Protein AF-A0A7S9S9D6-F1 (afdb_monomer_lite)

Radius of gyration: 20.84 Å; chains: 1; bounding box: 47×50×46 Å

Sequence (109 aa):
MKFRNFILFIITLVGYSGCYFKTATYEIFKYKRDGELYEWNNQNIPKYHSERREIYDDNRYIYKFNGEDPRCVYGYLTNRNDKIEKVVGWVILSGKEYCKETPGVGMWM

pLDDT: mean 84.83, std 17.11, range [36.22, 98.44]

Organism: NCBI:txid199

Foldseek 3Di:
DPVVVVVVVVVVVVQPPDQDWDDWDLVVLVVVQVVCQDPVNFQVCCVPQVVQWDDPDPFWIWRWDAAVDNQWIKTFIWGPPDPGTTGNHMGTPGDSVPSTDIDPGDRDD

Structure (mmCIF, N/CA/C/O backbone):
data_AF-A0A7S9S9D6-F1
#
_entry.id   AF-A0A7S9S9D6-F1
#
loop_
_atom_site.group_PDB
_atom_site.id
_atom_site.type_symbol
_atom_site.label_atom_id
_atom_site.label_alt_id
_atom_site.label_comp_id
_atom_site.label_asym_id
_atom_site.label_entity_id
_atom_site.label_seq_id
_atom_site.pdbx_PDB_ins_code
_atom_site.Cartn_x
_atom_site.Cartn_y
_atom_site.Cartn_z
_atom_site.occupancy
_atom_site.B_iso_or_equiv
_atom_site.auth_seq_id
_atom_site.auth_comp_id
_atom_site.auth_asym_id
_atom_site.auth_atom_id
_atom_site.pdbx_PDB_model_num
ATOM 1 N N . MET A 1 1 ? 31.425 41.198 -28.474 1.00 51.75 1 MET A N 1
ATOM 2 C CA . MET A 1 1 ? 30.012 40.743 -28.422 1.00 51.75 1 MET A CA 1
ATOM 3 C C . MET A 1 1 ? 29.770 39.306 -28.907 1.00 51.75 1 MET A C 1
ATOM 5 O O . MET A 1 1 ? 28.724 38.770 -28.582 1.00 51.75 1 MET A O 1
ATOM 9 N N . LYS A 1 2 ? 30.698 38.644 -29.623 1.00 56.53 2 LYS A N 1
ATOM 10 C CA . LYS A 1 2 ? 30.456 37.300 -30.193 1.00 56.53 2 LYS A CA 1
ATOM 11 C C . LYS A 1 2 ? 30.688 36.129 -29.216 1.00 56.53 2 LYS A C 1
ATOM 13 O O . LYS A 1 2 ? 29.925 35.176 -29.231 1.00 56.53 2 LYS A O 1
ATOM 18 N N . PHE A 1 3 ? 31.672 36.230 -28.317 1.00 60.31 3 PHE A N 1
ATOM 19 C CA . PHE A 1 3 ? 32.032 35.137 -27.394 1.00 60.31 3 PHE A CA 1
ATOM 20 C C . PHE A 1 3 ? 31.092 35.024 -26.178 1.00 60.31 3 PHE A C 1
ATOM 22 O O . PHE A 1 3 ? 30.696 33.932 -25.793 1.00 60.31 3 PHE A O 1
ATOM 29 N N . ARG A 1 4 ? 30.655 36.165 -25.617 1.00 63.53 4 ARG A N 1
ATOM 30 C CA . ARG A 1 4 ? 29.727 36.212 -24.469 1.00 63.53 4 ARG A CA 1
ATOM 31 C C . ARG A 1 4 ? 28.359 35.599 -24.795 1.00 63.53 4 ARG A C 1
ATOM 33 O O . ARG A 1 4 ? 27.800 34.895 -23.965 1.00 63.53 4 ARG A O 1
ATOM 40 N N . ASN A 1 5 ? 27.854 35.825 -26.010 1.00 61.59 5 ASN A N 1
ATOM 41 C CA . ASN A 1 5 ? 26.594 35.232 -26.465 1.00 61.59 5 ASN A CA 1
ATOM 42 C C . ASN A 1 5 ? 26.730 33.723 -26.714 1.00 61.59 5 ASN A C 1
ATOM 44 O O . ASN A 1 5 ? 25.795 32.985 -26.436 1.00 61.59 5 ASN A O 1
ATOM 48 N N . PHE A 1 6 ? 27.898 33.257 -27.171 1.00 70.06 6 PHE A N 1
ATOM 49 C CA . PHE A 1 6 ? 28.174 31.831 -27.360 1.00 70.06 6 PHE A CA 1
ATOM 50 C C . PHE A 1 6 ? 28.240 31.076 -26.023 1.00 70.06 6 PHE A C 1
ATOM 52 O O . PHE A 1 6 ? 27.631 30.021 -25.884 1.00 70.06 6 PHE A O 1
ATOM 59 N N . ILE A 1 7 ? 28.891 31.659 -25.007 1.00 73.38 7 ILE A N 1
ATOM 60 C CA . ILE A 1 7 ? 28.926 31.102 -23.643 1.00 73.38 7 ILE A CA 1
ATOM 61 C C . ILE A 1 7 ? 27.512 31.016 -23.052 1.00 73.38 7 ILE A C 1
ATOM 63 O O . ILE A 1 7 ? 27.143 29.982 -22.505 1.00 73.38 7 ILE A O 1
ATOM 67 N N . LEU A 1 8 ? 26.695 32.064 -23.207 1.00 67.56 8 LEU A N 1
ATOM 68 C CA . LEU A 1 8 ? 25.299 32.049 -22.751 1.00 67.56 8 LEU A CA 1
ATOM 69 C C . LEU A 1 8 ? 24.470 30.956 -23.440 1.00 67.56 8 LEU A C 1
ATOM 71 O O . LEU A 1 8 ? 23.642 30.328 -22.783 1.00 67.56 8 LEU A O 1
ATOM 75 N N . PHE A 1 9 ? 24.723 30.696 -24.726 1.00 67.94 9 PHE A N 1
ATOM 76 C CA . PHE A 1 9 ? 24.061 29.641 -25.498 1.00 67.94 9 PHE A CA 1
ATOM 77 C C . PHE A 1 9 ? 24.459 28.232 -25.027 1.00 67.94 9 PHE A C 1
ATOM 79 O O . PHE A 1 9 ? 23.615 27.349 -24.909 1.00 67.94 9 PHE A O 1
ATOM 86 N N . ILE A 1 10 ? 25.736 28.025 -24.689 1.00 68.44 10 ILE A N 1
ATOM 87 C CA . ILE A 1 10 ? 26.222 26.751 -24.136 1.00 68.44 10 ILE A CA 1
ATOM 88 C C . ILE A 1 10 ? 25.655 26.517 -22.728 1.00 68.44 10 ILE A C 1
ATOM 90 O O . ILE A 1 10 ? 25.209 25.413 -22.432 1.00 68.44 10 ILE A O 1
ATOM 94 N N . ILE A 1 11 ? 25.600 27.548 -21.878 1.00 65.50 11 ILE A N 1
ATOM 95 C CA . ILE A 1 11 ? 25.024 27.445 -20.526 1.00 65.50 11 ILE A CA 1
ATOM 96 C C . ILE A 1 11 ? 23.527 27.112 -20.585 1.00 65.50 11 ILE A C 1
ATOM 98 O O . ILE A 1 11 ? 23.056 26.297 -19.796 1.00 65.50 11 ILE A O 1
ATOM 102 N N . THR A 1 12 ? 22.781 27.679 -21.540 1.00 61.97 12 THR A N 1
ATOM 103 C CA . THR A 1 12 ? 21.370 27.306 -21.745 1.00 61.97 12 THR A CA 1
ATOM 104 C C . THR A 1 12 ? 21.236 25.868 -22.248 1.00 61.97 12 THR A C 1
ATOM 106 O O . THR A 1 12 ? 20.445 25.118 -21.690 1.00 61.97 12 THR A O 1
ATOM 109 N N . LEU A 1 13 ? 22.049 25.430 -23.215 1.00 61.69 13 LEU A N 1
ATOM 110 C CA . LEU A 1 13 ? 22.056 24.039 -23.700 1.00 61.69 13 LEU A CA 1
ATOM 111 C C . LEU A 1 13 ? 22.382 23.005 -22.608 1.00 61.69 13 LEU A C 1
ATOM 113 O O . LEU A 1 13 ? 21.764 21.944 -22.580 1.00 61.69 13 LEU A O 1
ATOM 117 N N . VAL A 1 14 ? 23.310 23.313 -21.695 1.00 59.78 14 VAL A N 1
ATOM 118 C CA . VAL A 1 14 ? 23.641 22.444 -20.551 1.00 59.78 14 VAL A CA 1
ATOM 119 C C . VAL A 1 14 ? 22.555 22.506 -19.469 1.00 59.78 14 VAL A C 1
ATOM 121 O O . VAL A 1 14 ? 22.226 21.474 -18.892 1.00 59.78 14 VAL A O 1
ATOM 124 N N . GLY A 1 15 ? 21.924 23.662 -19.238 1.00 58.09 15 GLY A N 1
ATOM 125 C CA . GLY A 1 15 ? 20.788 23.789 -18.312 1.00 58.09 15 GLY A CA 1
ATOM 126 C C . GLY A 1 15 ? 19.532 23.019 -18.748 1.00 58.09 15 GLY A C 1
ATOM 127 O O . GLY A 1 15 ? 18.718 22.652 -17.907 1.00 58.09 15 GLY A O 1
ATOM 128 N N . TYR 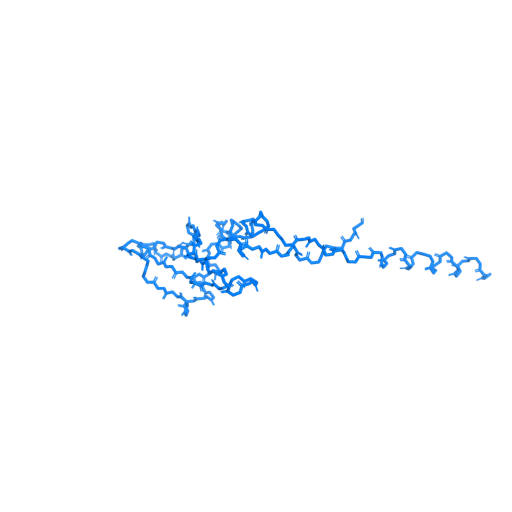A 1 16 ? 19.395 22.719 -20.044 1.00 54.75 16 TYR A N 1
ATOM 129 C CA . TYR A 1 16 ? 18.347 21.849 -20.594 1.00 54.75 16 TYR A CA 1
ATOM 130 C C . TYR A 1 16 ? 18.782 20.381 -20.742 1.00 54.75 16 TYR A C 1
ATOM 132 O O . TYR A 1 16 ? 18.120 19.622 -21.456 1.00 54.75 16 TYR A O 1
ATOM 140 N N . SER A 1 17 ? 19.878 19.954 -20.102 1.00 50.56 17 SER A N 1
ATOM 141 C CA . SER A 1 17 ? 20.358 18.571 -20.194 1.00 50.56 17 SER A CA 1
ATOM 142 C C . SER A 1 17 ? 19.422 17.583 -19.475 1.00 50.56 17 SER A C 1
ATOM 144 O O . SER A 1 17 ? 19.600 17.196 -18.331 1.00 50.56 17 SER A O 1
ATOM 146 N N . GLY A 1 18 ? 18.396 17.165 -20.218 1.00 52.03 18 GLY A N 1
ATOM 147 C CA . GLY A 1 18 ? 17.848 15.814 -20.241 1.00 52.03 18 GLY A CA 1
ATOM 148 C C . GLY A 1 18 ? 16.977 15.397 -19.063 1.00 52.03 18 GLY A C 1
ATOM 149 O O . GLY A 1 18 ? 17.448 14.777 -18.128 1.00 52.03 18 GLY A O 1
ATOM 150 N N . CYS A 1 19 ? 15.658 15.530 -19.177 1.00 53.84 19 CYS A N 1
ATOM 151 C CA . CYS A 1 19 ? 14.769 14.651 -18.415 1.00 53.84 19 CYS A CA 1
ATOM 152 C C . CYS A 1 19 ? 15.105 13.191 -18.774 1.00 53.84 19 CYS A C 1
ATOM 154 O O . CYS A 1 19 ? 14.878 12.783 -19.913 1.00 53.84 19 CYS A O 1
ATOM 156 N N . TYR A 1 20 ? 15.676 12.409 -17.852 1.00 54.81 20 TYR A N 1
ATOM 157 C CA . TYR A 1 20 ? 15.880 10.981 -18.098 1.00 54.81 20 TYR A CA 1
ATOM 158 C C . TYR A 1 20 ? 14.724 10.186 -17.501 1.00 54.81 20 TYR A C 1
ATOM 160 O O . TYR A 1 20 ? 14.419 10.292 -16.309 1.00 54.81 20 TYR A O 1
ATOM 168 N N . PHE A 1 21 ? 14.086 9.369 -18.337 1.00 54.88 21 PHE A N 1
ATOM 169 C CA . PHE A 1 21 ? 13.076 8.417 -17.897 1.00 54.88 21 PHE A CA 1
ATOM 170 C C . PHE A 1 21 ? 13.768 7.294 -17.133 1.00 54.88 21 PHE A C 1
ATOM 172 O O . PHE A 1 21 ? 14.379 6.405 -17.723 1.00 54.88 21 PHE A O 1
ATOM 179 N N . LYS A 1 22 ? 13.680 7.322 -15.804 1.00 65.12 22 LYS A N 1
ATOM 180 C CA . LYS A 1 22 ? 14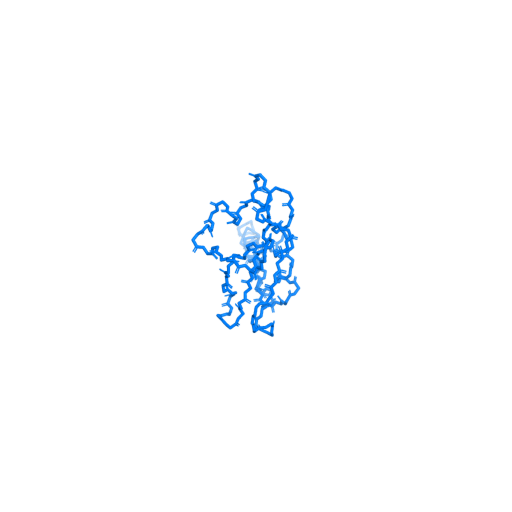.058 6.152 -15.018 1.00 65.12 22 LYS A CA 1
ATOM 181 C C . LYS A 1 22 ? 13.075 5.016 -15.329 1.00 65.12 22 LYS A C 1
ATOM 183 O O . LYS A 1 22 ? 11.863 5.225 -15.364 1.00 65.12 22 LYS A O 1
ATOM 188 N N . THR A 1 23 ? 13.609 3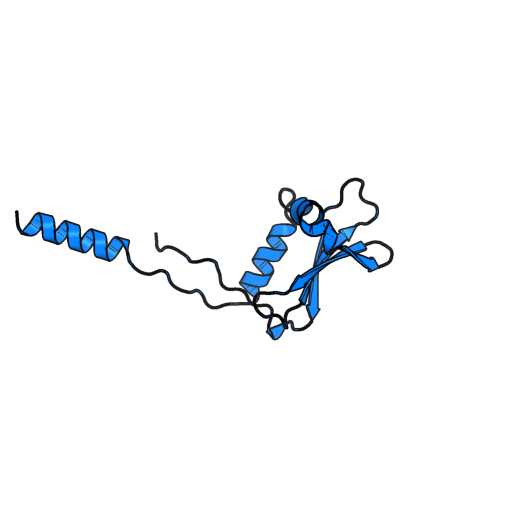.818 -15.553 1.00 81.81 23 THR A N 1
ATOM 189 C CA . THR A 1 23 ? 12.825 2.614 -15.849 1.00 81.81 23 THR A CA 1
ATOM 190 C C . THR A 1 23 ? 11.800 2.348 -14.749 1.00 81.81 23 THR A C 1
ATOM 192 O O . THR A 1 23 ? 12.111 2.493 -13.567 1.00 81.81 23 THR A O 1
ATOM 195 N N . ALA A 1 24 ? 10.592 1.929 -15.131 1.00 88.31 24 ALA A N 1
ATOM 196 C CA . ALA A 1 24 ? 9.582 1.511 -14.170 1.00 88.31 24 ALA A CA 1
ATOM 197 C C . ALA A 1 24 ? 10.047 0.256 -13.417 1.00 88.31 24 ALA A C 1
ATOM 199 O O . ALA A 1 24 ? 10.337 -0.769 -14.044 1.00 88.31 24 ALA A O 1
ATOM 200 N N . THR A 1 25 ? 10.093 0.307 -12.083 1.00 92.94 25 THR A N 1
ATOM 201 C CA . THR A 1 25 ? 10.468 -0.859 -11.267 1.00 92.94 25 THR A CA 1
ATOM 202 C C . THR A 1 25 ? 9.529 -1.088 -10.088 1.00 92.94 25 THR A C 1
ATOM 204 O O . THR A 1 25 ? 8.759 -0.210 -9.685 1.00 92.94 25 THR A O 1
ATOM 207 N N . TYR A 1 26 ? 9.584 -2.305 -9.545 1.00 94.44 26 TYR A N 1
ATOM 208 C CA . TYR A 1 26 ? 8.794 -2.707 -8.385 1.00 94.44 26 TYR A CA 1
ATOM 209 C C . TYR A 1 26 ? 9.266 -2.009 -7.102 1.00 94.44 26 TYR A C 1
ATOM 211 O O . TYR A 1 26 ? 8.479 -1.736 -6.206 1.00 94.44 26 TYR A O 1
ATOM 219 N N . GLU A 1 27 ? 10.548 -1.685 -7.004 1.00 94.38 27 GLU A N 1
ATOM 220 C CA . GLU A 1 27 ? 11.166 -1.055 -5.837 1.00 94.38 27 GLU A CA 1
ATOM 221 C C . GLU A 1 27 ? 10.677 0.381 -5.676 1.00 94.38 27 GLU A C 1
ATOM 223 O O . GLU A 1 27 ? 10.335 0.798 -4.571 1.00 94.38 27 GLU A O 1
ATOM 228 N N . ILE A 1 28 ? 10.568 1.111 -6.789 1.00 92.19 28 ILE A N 1
ATOM 229 C CA . ILE A 1 28 ? 9.933 2.433 -6.821 1.00 92.19 28 ILE A CA 1
ATOM 230 C C . ILE A 1 28 ? 8.466 2.297 -6.449 1.00 92.19 28 ILE A C 1
ATOM 232 O O . ILE A 1 28 ? 7.953 3.107 -5.673 1.00 92.19 28 ILE A O 1
ATOM 236 N N . PHE A 1 29 ? 7.815 1.246 -6.963 1.00 94.31 29 PHE A N 1
ATOM 237 C CA . PHE A 1 29 ? 6.436 0.990 -6.617 1.00 94.31 29 PHE A CA 1
ATOM 238 C C . PHE A 1 29 ? 6.296 0.804 -5.087 1.00 94.31 29 PHE A C 1
ATOM 240 O O . PHE A 1 29 ? 5.555 1.507 -4.405 1.00 94.31 29 PHE A O 1
ATOM 247 N N . LYS A 1 30 ? 7.074 -0.095 -4.499 1.00 96.00 30 LYS A N 1
ATOM 248 C CA . LYS A 1 30 ? 7.084 -0.349 -3.059 1.00 96.00 30 LYS A CA 1
ATOM 249 C C . LYS A 1 30 ? 7.390 0.919 -2.252 1.00 96.00 30 LYS A C 1
ATOM 251 O O . LYS A 1 30 ? 6.672 1.207 -1.302 1.00 96.00 30 LYS A O 1
ATOM 256 N N . TYR A 1 31 ? 8.392 1.698 -2.659 1.00 93.75 31 TYR A N 1
ATOM 257 C CA . TYR A 1 31 ? 8.801 2.922 -1.967 1.00 93.75 31 TYR A CA 1
ATOM 258 C C . TY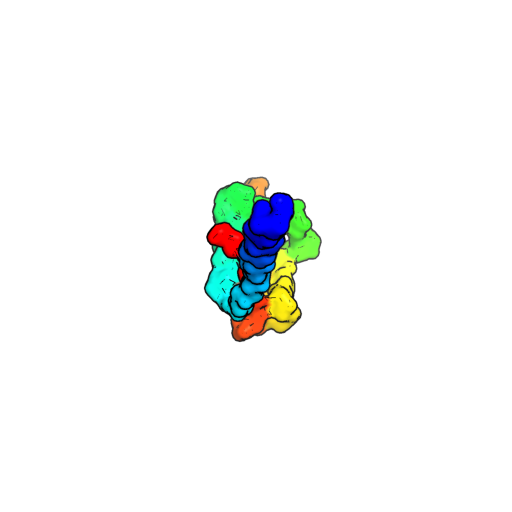R A 1 31 ? 7.660 3.937 -1.815 1.00 93.75 31 TYR A C 1
ATOM 260 O O . TYR A 1 31 ? 7.448 4.455 -0.720 1.00 93.75 31 TYR A O 1
ATOM 268 N N . LYS A 1 32 ? 6.890 4.198 -2.882 1.00 92.12 32 LYS A N 1
ATOM 269 C CA . LYS A 1 32 ? 5.772 5.153 -2.808 1.00 92.12 32 LYS A CA 1
ATOM 270 C C . LYS A 1 32 ? 4.657 4.666 -1.877 1.00 92.12 32 LYS A C 1
ATOM 272 O O . LYS A 1 32 ? 4.115 5.460 -1.120 1.00 92.12 32 LYS A O 1
ATOM 277 N N . ARG A 1 33 ? 4.347 3.365 -1.893 1.00 95.44 33 ARG A N 1
ATOM 278 C CA . ARG A 1 33 ? 3.347 2.750 -1.000 1.00 95.44 33 ARG A CA 1
ATOM 279 C C . ARG A 1 33 ? 3.783 2.758 0.462 1.00 95.44 33 ARG A C 1
ATOM 281 O O . ARG A 1 33 ? 2.981 3.088 1.329 1.00 95.44 33 ARG A O 1
ATOM 288 N N . ASP A 1 34 ? 5.049 2.445 0.725 1.00 95.75 34 ASP A N 1
ATOM 289 C CA . ASP A 1 34 ? 5.634 2.555 2.064 1.00 95.75 34 ASP A CA 1
ATOM 290 C C . ASP A 1 34 ? 5.586 4.014 2.563 1.00 95.75 34 ASP A C 1
ATOM 292 O O . ASP A 1 34 ? 5.393 4.257 3.752 1.00 95.75 34 ASP A O 1
ATOM 296 N N . GLY A 1 35 ? 5.667 4.986 1.647 1.00 93.38 35 GLY A N 1
ATOM 297 C CA . GLY A 1 35 ? 5.479 6.412 1.915 1.00 93.38 35 GLY A CA 1
ATOM 298 C C . GLY A 1 35 ? 4.117 6.783 2.520 1.00 93.38 35 GLY A C 1
ATOM 299 O O . GLY A 1 35 ? 4.036 7.694 3.347 1.00 93.38 35 GLY A O 1
ATOM 300 N N . GLU A 1 36 ? 3.057 6.055 2.169 1.00 92.19 36 GLU A N 1
ATOM 301 C CA . GLU A 1 36 ? 1.711 6.265 2.723 1.00 92.19 36 GLU A CA 1
ATOM 302 C C . GLU A 1 36 ? 1.558 5.701 4.143 1.00 92.19 36 GLU A C 1
ATOM 304 O O . GLU A 1 36 ? 0.571 5.982 4.814 1.00 92.19 36 GLU A O 1
ATOM 309 N N . LEU A 1 37 ? 2.529 4.924 4.634 1.00 94.06 37 LEU A N 1
ATOM 310 C CA . LEU A 1 37 ? 2.522 4.407 6.007 1.00 94.06 37 LEU A CA 1
ATOM 311 C C . LEU A 1 37 ? 3.031 5.439 7.022 1.00 94.06 37 LEU A C 1
ATOM 313 O O . LEU A 1 37 ? 2.781 5.300 8.221 1.00 94.06 37 LEU A O 1
ATOM 317 N N . TYR A 1 38 ? 3.741 6.479 6.569 1.00 92.62 38 TYR A N 1
ATOM 318 C CA . TYR A 1 38 ? 4.255 7.522 7.454 1.00 92.62 38 TYR A CA 1
ATOM 319 C C . TYR A 1 38 ? 3.122 8.314 8.115 1.00 92.62 38 TYR A C 1
ATOM 321 O O . TYR A 1 38 ? 2.099 8.598 7.499 1.00 92.62 38 TYR A O 1
ATOM 329 N N . GLU A 1 39 ? 3.331 8.733 9.366 1.00 85.50 39 GLU A N 1
ATOM 330 C CA . GLU A 1 39 ? 2.298 9.354 10.209 1.00 85.50 39 GLU A CA 1
ATOM 331 C C . GLU A 1 39 ? 1.614 10.577 9.582 1.00 85.50 39 GLU A C 1
ATOM 333 O O . GLU A 1 39 ? 0.418 10.788 9.766 1.00 85.50 39 GLU A O 1
ATOM 338 N N . TRP A 1 40 ? 2.360 11.363 8.810 1.00 88.31 40 TRP A N 1
ATOM 339 C CA . TRP A 1 40 ? 1.848 12.552 8.135 1.00 88.31 40 TRP A CA 1
ATOM 340 C C . TRP A 1 40 ? 1.044 12.237 6.860 1.00 88.31 40 TRP A C 1
ATOM 342 O O . TRP A 1 40 ? 0.239 13.065 6.443 1.00 88.31 40 TRP A O 1
ATOM 352 N N . ASN A 1 41 ? 1.219 11.048 6.270 1.00 88.69 41 ASN A N 1
ATOM 353 C CA . ASN A 1 41 ? 0.521 10.611 5.054 1.00 88.69 41 ASN A CA 1
ATOM 354 C C . ASN A 1 41 ? -0.597 9.609 5.302 1.00 88.69 41 ASN A C 1
ATOM 356 O O . ASN A 1 41 ? -1.536 9.536 4.516 1.00 88.69 41 ASN A O 1
ATOM 360 N N . ASN A 1 42 ? -0.532 8.850 6.393 1.00 92.44 42 ASN A N 1
ATOM 361 C CA . ASN A 1 42 ? -1.384 7.681 6.593 1.00 92.44 42 ASN A CA 1
ATOM 362 C C . ASN A 1 42 ? -2.882 7.982 6.726 1.00 92.44 42 ASN A C 1
ATOM 364 O O . ASN A 1 42 ? -3.690 7.062 6.749 1.00 92.44 42 ASN A O 1
ATOM 368 N N . GLN A 1 43 ? -3.280 9.249 6.780 1.00 95.00 43 GLN A N 1
ATOM 369 C CA . GLN A 1 43 ? -4.683 9.658 6.753 1.00 95.00 43 GLN A CA 1
ATOM 370 C C . GLN A 1 43 ? -5.146 10.114 5.366 1.00 95.00 43 GLN A C 1
ATOM 372 O O . GLN A 1 43 ? -6.346 10.260 5.153 1.00 95.00 43 GLN A O 1
ATOM 377 N N . ASN A 1 44 ? -4.241 10.328 4.409 1.00 94.62 44 ASN A N 1
ATOM 378 C CA . ASN A 1 44 ? -4.583 10.861 3.092 1.00 94.62 44 ASN A CA 1
ATOM 379 C C . ASN A 1 44 ? -5.494 9.907 2.323 1.00 94.62 44 ASN A C 1
ATOM 381 O O . ASN A 1 44 ? -6.531 10.331 1.819 1.00 94.62 44 ASN A O 1
ATOM 385 N N . ILE A 1 45 ? -5.152 8.618 2.286 1.00 95.69 45 ILE A N 1
ATOM 386 C CA . ILE A 1 45 ? -5.970 7.614 1.602 1.00 95.69 45 ILE A CA 1
ATOM 387 C C . ILE A 1 45 ? -7.397 7.556 2.171 1.00 95.69 45 ILE A C 1
ATOM 389 O O . ILE A 1 45 ? -8.329 7.806 1.407 1.00 95.69 45 ILE A O 1
ATOM 393 N N . PRO A 1 46 ? -7.623 7.315 3.478 1.00 94.81 46 PRO A N 1
ATOM 394 C CA . PRO A 1 46 ? -8.984 7.280 4.011 1.00 94.81 46 PRO A CA 1
ATOM 395 C C . PRO A 1 46 ? -9.725 8.620 3.878 1.00 94.81 46 PRO A C 1
ATOM 397 O O . PRO A 1 46 ? -10.940 8.635 3.683 1.00 94.81 46 PRO A O 1
ATOM 400 N N . LYS A 1 47 ? -9.011 9.752 3.930 1.00 94.69 47 LYS A N 1
ATOM 401 C CA . LYS A 1 47 ? -9.602 11.091 3.817 1.00 94.69 47 LYS A CA 1
ATOM 402 C C . LYS A 1 47 ? -10.060 11.439 2.398 1.00 94.69 47 LYS A C 1
ATOM 404 O O . LYS A 1 47 ? -11.115 12.051 2.250 1.00 94.69 47 LYS A O 1
ATOM 409 N N . TYR A 1 48 ? -9.272 11.101 1.378 1.00 95.69 48 TYR A N 1
ATOM 410 C CA . TYR A 1 48 ? -9.507 11.541 -0.004 1.00 95.69 48 TYR A CA 1
ATOM 411 C C . TYR A 1 48 ? -10.048 10.445 -0.927 1.00 95.69 48 TYR A C 1
ATOM 413 O O . TYR A 1 48 ? -10.447 10.762 -2.044 1.00 95.69 48 TYR A O 1
ATOM 421 N N . HIS A 1 49 ? -10.069 9.187 -0.477 1.00 95.69 49 HIS A N 1
ATOM 422 C CA . HIS A 1 49 ? -10.453 8.032 -1.293 1.00 95.69 49 HIS A CA 1
ATOM 423 C C . HIS A 1 49 ? -11.512 7.135 -0.635 1.00 95.69 49 HIS A C 1
ATOM 425 O O . HIS A 1 49 ? -11.522 5.917 -0.829 1.00 95.69 49 HIS A O 1
ATOM 431 N N . SER A 1 50 ? -12.405 7.716 0.169 1.00 94.19 50 SER A N 1
ATOM 432 C CA . SER A 1 50 ? -13.457 6.977 0.883 1.00 94.19 50 SER A CA 1
ATOM 433 C C . SER A 1 50 ? -14.397 6.193 -0.041 1.00 94.19 50 SER A C 1
ATOM 435 O O . SER A 1 50 ? -14.943 5.171 0.375 1.00 94.19 50 SER A O 1
ATOM 437 N N . GLU A 1 51 ? -14.518 6.593 -1.310 1.00 96.38 51 GLU A N 1
ATOM 438 C CA . GLU A 1 51 ? -15.294 5.902 -2.343 1.00 96.38 51 GLU A CA 1
ATOM 439 C C . GLU A 1 51 ? -14.733 4.525 -2.724 1.00 96.38 51 GLU A C 1
ATOM 441 O O . GLU A 1 51 ? -15.442 3.713 -3.314 1.00 96.38 51 GLU A O 1
ATOM 446 N N . ARG A 1 52 ? -13.466 4.249 -2.390 1.00 96.62 52 ARG A N 1
ATOM 447 C CA . ARG A 1 52 ? -12.758 2.999 -2.730 1.00 96.62 52 ARG A CA 1
ATOM 448 C C . ARG A 1 52 ? -12.715 2.002 -1.581 1.00 96.62 52 ARG A C 1
ATOM 450 O O . ARG A 1 52 ? -12.059 0.966 -1.704 1.00 96.62 52 ARG A O 1
ATOM 457 N N . ARG A 1 53 ? -13.329 2.351 -0.449 1.00 96.81 53 ARG A N 1
ATOM 458 C CA . ARG A 1 53 ? -13.268 1.580 0.788 1.00 96.81 53 ARG A CA 1
ATOM 459 C C . ARG A 1 53 ? -14.170 0.353 0.706 1.00 96.81 53 ARG A C 1
ATOM 461 O O . ARG A 1 53 ? -15.374 0.465 0.497 1.00 96.81 53 ARG A O 1
ATOM 468 N N . GLU A 1 54 ? -13.596 -0.804 0.989 1.00 97.31 54 GLU A N 1
ATOM 469 C CA . GLU A 1 54 ? -14.290 -2.082 1.116 1.00 97.31 54 GLU A CA 1
ATOM 470 C C . GLU A 1 54 ? -13.894 -2.783 2.422 1.00 97.31 54 GLU A C 1
ATOM 472 O O . GLU A 1 54 ? -12.870 -2.469 3.033 1.00 97.31 54 GLU A O 1
ATOM 477 N N . ILE A 1 55 ? -14.697 -3.754 2.859 1.00 96.88 55 ILE A N 1
ATOM 478 C CA . ILE A 1 55 ? -14.332 -4.638 3.973 1.00 96.88 55 ILE A CA 1
ATOM 479 C C . ILE A 1 55 ? -13.308 -5.651 3.453 1.00 96.88 55 ILE A C 1
ATOM 481 O O . ILE A 1 55 ? -13.579 -6.353 2.482 1.00 96.88 55 ILE A O 1
ATOM 485 N N . TYR A 1 56 ? -12.137 -5.714 4.090 1.00 96.62 56 TYR A N 1
ATOM 486 C CA . TYR A 1 56 ? -11.092 -6.682 3.746 1.00 96.62 56 TYR A CA 1
ATOM 487 C C . TYR A 1 56 ? -11.198 -7.946 4.593 1.00 96.62 56 TYR A C 1
ATOM 489 O O . TYR A 1 56 ? -11.191 -9.057 4.072 1.00 96.62 56 TYR A O 1
ATOM 497 N N . ASP A 1 57 ? -11.319 -7.754 5.904 1.00 95.44 57 ASP A N 1
ATOM 498 C CA . ASP A 1 57 ? -11.559 -8.797 6.893 1.00 95.44 57 ASP A CA 1
ATOM 499 C C . ASP A 1 57 ? -12.331 -8.211 8.084 1.00 95.44 57 ASP A C 1
ATOM 501 O O . ASP A 1 57 ? -12.737 -7.043 8.074 1.00 95.44 57 ASP A O 1
ATOM 505 N N . ASP A 1 58 ? -12.530 -9.018 9.124 1.00 95.12 58 ASP A N 1
ATOM 506 C CA . ASP A 1 58 ? -13.280 -8.622 10.317 1.00 95.12 58 ASP A CA 1
ATOM 507 C C . ASP A 1 58 ? -12.742 -7.336 10.964 1.00 95.12 58 ASP A C 1
ATOM 509 O O . ASP A 1 58 ? -13.523 -6.527 11.471 1.00 95.12 58 ASP A O 1
ATOM 513 N N . ASN A 1 59 ? -11.433 -7.090 10.877 1.00 96.38 59 ASN A N 1
ATOM 514 C CA . ASN A 1 59 ? -10.740 -6.018 11.585 1.00 96.38 59 ASN A CA 1
ATOM 515 C C . ASN A 1 59 ? -10.284 -4.864 10.682 1.00 96.38 59 ASN A C 1
ATOM 517 O O . ASN A 1 59 ? -9.949 -3.795 11.203 1.00 96.38 59 ASN A O 1
ATOM 521 N N . ARG A 1 60 ? -10.251 -5.042 9.355 1.00 97.62 60 ARG A N 1
ATOM 522 C CA . ARG A 1 60 ? -9.628 -4.085 8.427 1.00 97.62 60 ARG A CA 1
ATOM 523 C C . ARG A 1 60 ? -10.512 -3.703 7.245 1.00 97.62 60 ARG A C 1
ATOM 525 O O . ARG A 1 60 ? -11.205 -4.537 6.661 1.00 97.62 60 ARG A O 1
ATOM 532 N N . TYR A 1 61 ? -10.429 -2.434 6.857 1.00 98.00 61 TYR A N 1
ATOM 533 C CA . TYR A 1 61 ? -10.864 -1.985 5.537 1.00 98.00 61 TYR A CA 1
ATOM 534 C C . TYR A 1 61 ? -9.709 -2.077 4.539 1.00 98.00 61 TYR A C 1
ATOM 536 O O . TYR A 1 61 ? -8.539 -2.023 4.924 1.00 98.00 61 TYR A O 1
ATOM 544 N N . ILE A 1 62 ? -10.047 -2.176 3.253 1.00 98.44 62 ILE A N 1
ATOM 545 C CA . ILE A 1 62 ? -9.119 -2.007 2.135 1.00 98.44 62 ILE A CA 1
ATOM 546 C C . ILE A 1 62 ? -9.600 -0.900 1.200 1.00 98.44 62 ILE A C 1
ATOM 548 O O . ILE A 1 62 ? -10.785 -0.801 0.901 1.00 98.44 62 ILE A O 1
ATOM 552 N N . TYR A 1 63 ? -8.666 -0.096 0.707 1.00 98.25 63 TYR A N 1
ATOM 553 C CA . TYR A 1 63 ? -8.892 0.928 -0.308 1.00 98.25 63 TYR A CA 1
ATOM 554 C C . TYR A 1 63 ? -8.198 0.497 -1.597 1.00 98.25 63 TYR A C 1
ATOM 556 O O . TYR A 1 63 ? -6.968 0.454 -1.620 1.00 98.25 63 TYR A O 1
ATOM 564 N N . LYS A 1 64 ? -8.954 0.140 -2.644 1.00 97.81 64 LYS A N 1
ATOM 565 C CA . LYS A 1 64 ? -8.401 -0.475 -3.869 1.00 97.81 64 LYS A CA 1
ATOM 566 C C . LYS A 1 64 ? -8.004 0.542 -4.942 1.00 97.81 64 LYS A C 1
ATOM 568 O O . LYS A 1 64 ? -8.722 1.501 -5.223 1.00 97.81 64 LYS A O 1
ATOM 573 N N . PHE A 1 65 ? -6.879 0.287 -5.600 1.00 96.88 65 PHE A N 1
ATOM 574 C CA . PHE A 1 65 ? -6.318 1.110 -6.667 1.00 96.88 65 PHE A CA 1
ATOM 575 C C . PHE A 1 65 ? -5.753 0.234 -7.786 1.00 96.88 65 PHE A C 1
ATOM 577 O O . PHE A 1 65 ? -5.287 -0.881 -7.548 1.00 96.88 65 PHE A O 1
ATOM 584 N N . ASN A 1 66 ? -5.756 0.781 -8.999 1.00 96.31 66 ASN A N 1
ATOM 585 C CA . ASN A 1 66 ? -5.015 0.227 -10.126 1.00 96.31 66 ASN A CA 1
ATOM 586 C C . ASN A 1 66 ? -3.667 0.950 -10.215 1.00 96.31 66 ASN A C 1
ATOM 588 O O . ASN A 1 66 ? -3.610 2.164 -10.003 1.00 96.31 66 ASN A O 1
ATOM 592 N N . GLY A 1 67 ? -2.598 0.209 -10.502 1.00 92.56 67 GLY A N 1
ATOM 593 C CA . GLY A 1 67 ? -1.282 0.776 -10.789 1.00 92.56 67 GLY A CA 1
ATOM 594 C C . GLY A 1 67 ? -1.230 1.476 -12.149 1.00 92.56 67 GLY A C 1
ATOM 595 O O . GLY A 1 67 ? -2.239 1.588 -12.846 1.00 92.56 67 GLY A O 1
ATOM 596 N N . GLU A 1 68 ? -0.030 1.916 -12.545 1.00 90.44 68 GLU A N 1
ATOM 597 C CA . GLU A 1 68 ? 0.216 2.450 -13.897 1.00 90.44 68 GLU A CA 1
ATOM 598 C C . GLU A 1 68 ? -0.193 1.437 -14.983 1.00 90.44 68 GLU A C 1
ATOM 600 O O . GLU A 1 68 ? -0.781 1.813 -15.995 1.00 90.44 68 GLU A O 1
ATOM 605 N N . ASP A 1 69 ? 0.061 0.144 -14.749 1.00 92.19 69 ASP A N 1
ATOM 606 C CA . ASP A 1 69 ? -0.514 -0.949 -15.532 1.00 92.19 69 ASP A CA 1
ATOM 607 C C . ASP A 1 69 ? -1.826 -1.427 -14.875 1.00 92.19 69 ASP A C 1
ATOM 609 O O . ASP A 1 69 ? -1.790 -1.861 -13.718 1.00 92.19 69 ASP A O 1
ATOM 613 N N . PRO A 1 70 ? -2.972 -1.422 -15.587 1.00 93.56 70 PRO A N 1
ATOM 614 C CA . PRO A 1 70 ? -4.266 -1.839 -15.039 1.00 93.56 70 PRO A CA 1
ATOM 615 C C . PRO A 1 70 ? -4.315 -3.276 -14.508 1.00 93.56 70 PRO A C 1
ATOM 617 O O . PRO A 1 70 ? -5.229 -3.621 -13.762 1.00 93.56 70 PRO A O 1
ATOM 620 N N . ARG A 1 71 ? -3.362 -4.134 -14.896 1.00 96.12 71 ARG A N 1
ATOM 621 C CA . ARG A 1 71 ? -3.256 -5.504 -14.374 1.00 96.12 71 ARG A CA 1
ATOM 622 C C . ARG A 1 71 ? -2.707 -5.539 -12.952 1.00 96.12 71 ARG A C 1
ATOM 624 O O . ARG A 1 71 ? -2.982 -6.502 -12.242 1.00 96.12 71 ARG A O 1
ATOM 631 N N . CYS A 1 72 ? -1.955 -4.518 -12.539 1.00 97.38 72 CYS A N 1
ATOM 632 C CA . CYS A 1 72 ? -1.557 -4.343 -11.151 1.00 97.38 72 CYS A CA 1
ATOM 633 C C . CYS A 1 72 ? -2.726 -3.752 -10.361 1.00 97.38 72 CYS A C 1
ATOM 635 O O . CYS A 1 72 ? -3.060 -2.577 -10.526 1.00 97.38 72 CYS A O 1
ATOM 637 N N . VAL A 1 73 ? -3.299 -4.538 -9.455 1.00 97.88 73 VAL A N 1
ATOM 638 C CA . VAL A 1 73 ? -4.292 -4.048 -8.495 1.00 97.88 73 VAL A CA 1
ATOM 639 C C . VAL A 1 73 ? -3.697 -4.163 -7.102 1.00 97.88 73 VAL A C 1
ATOM 641 O O . VAL A 1 73 ? -3.213 -5.223 -6.702 1.00 97.88 73 VAL A O 1
ATOM 644 N N . TYR A 1 74 ? -3.733 -3.073 -6.348 1.00 97.88 74 TYR A N 1
ATOM 645 C CA . TYR A 1 74 ? -3.224 -3.008 -4.983 1.00 97.88 74 TYR A CA 1
ATOM 646 C C . TYR A 1 74 ? -4.232 -2.308 -4.076 1.00 97.88 74 TYR A C 1
ATOM 648 O O . TYR A 1 74 ? -5.204 -1.711 -4.540 1.00 97.88 74 TYR A O 1
ATOM 656 N N . GLY A 1 75 ? -4.020 -2.377 -2.768 1.00 97.94 75 GLY A N 1
ATOM 657 C CA . GLY A 1 75 ? -4.829 -1.603 -1.844 1.00 97.94 75 GLY A CA 1
ATOM 658 C C . GLY A 1 75 ? -4.141 -1.285 -0.533 1.00 97.94 75 GLY A C 1
ATOM 659 O O . GLY A 1 75 ? -3.199 -1.965 -0.129 1.00 97.94 75 GLY A O 1
ATOM 660 N N . TYR A 1 76 ? -4.626 -0.234 0.116 1.00 98.31 76 TYR A N 1
ATOM 661 C CA . TYR A 1 76 ? -4.179 0.210 1.433 1.00 98.31 76 TYR A CA 1
ATOM 662 C C . TYR A 1 76 ? -5.117 -0.316 2.510 1.00 98.31 76 TYR A C 1
ATOM 664 O O . TYR A 1 76 ? -6.330 -0.301 2.324 1.00 98.31 76 TYR A O 1
ATOM 672 N N . LEU A 1 77 ? -4.558 -0.766 3.628 1.00 98.06 77 LEU A N 1
ATOM 673 C CA . LEU A 1 77 ? -5.291 -1.338 4.749 1.00 98.06 77 LEU A CA 1
ATOM 674 C C . LEU A 1 77 ? -5.409 -0.320 5.879 1.00 98.06 77 LEU A C 1
ATOM 676 O O . LEU A 1 77 ? -4.404 0.278 6.264 1.00 98.06 77 LEU A O 1
ATOM 680 N N . THR A 1 78 ? -6.603 -0.178 6.447 1.00 97.69 78 THR A N 1
ATOM 681 C CA . THR A 1 78 ? -6.854 0.600 7.673 1.00 97.69 78 THR A CA 1
ATOM 682 C C . THR A 1 78 ? -7.545 -0.282 8.710 1.00 97.69 78 THR A C 1
ATOM 684 O O . THR A 1 78 ? -8.244 -1.232 8.351 1.00 97.69 78 THR A O 1
ATOM 687 N N . ASN A 1 79 ? -7.360 -0.003 10.002 1.00 97.00 79 ASN A N 1
ATOM 688 C CA . ASN A 1 79 ? -8.117 -0.698 11.045 1.00 97.00 79 ASN A CA 1
ATOM 689 C C . ASN A 1 79 ? -9.524 -0.106 11.161 1.00 97.00 79 ASN A C 1
ATOM 691 O O . ASN A 1 79 ? -9.695 1.112 11.196 1.00 97.00 79 ASN A O 1
ATOM 695 N N . ARG A 1 80 ? -10.529 -0.967 11.317 1.00 92.38 80 ARG A N 1
ATOM 696 C CA . ARG A 1 80 ? -11.936 -0.555 11.462 1.00 92.38 80 ARG A CA 1
ATOM 697 C C . ARG A 1 80 ? -12.254 0.048 12.830 1.00 92.38 80 ARG A C 1
ATOM 699 O O . ARG A 1 80 ? -13.225 0.786 12.957 1.00 92.38 80 ARG A O 1
ATOM 706 N N . ASN A 1 81 ? -11.451 -0.289 13.837 1.00 90.12 81 ASN A N 1
ATOM 707 C CA . ASN A 1 81 ? -11.695 0.058 15.239 1.00 90.12 81 ASN A CA 1
ATOM 708 C C . ASN A 1 81 ? -10.959 1.331 15.685 1.00 90.12 81 ASN A C 1
ATOM 710 O O . ASN A 1 81 ? -11.127 1.767 16.826 1.00 90.12 81 ASN A O 1
ATOM 714 N N . ASP A 1 82 ? -10.136 1.923 14.819 1.00 89.00 82 ASP A N 1
ATOM 715 C CA . ASP A 1 82 ? -9.407 3.139 15.162 1.00 89.00 82 ASP A CA 1
ATOM 716 C C . ASP A 1 82 ? -10.358 4.342 15.175 1.00 89.00 82 ASP A C 1
ATOM 718 O O . ASP A 1 82 ? -11.196 4.509 14.291 1.00 89.00 82 ASP A O 1
ATOM 722 N N . LYS A 1 83 ? -10.203 5.229 16.170 1.00 88.31 83 LYS A N 1
ATOM 723 C CA . LYS A 1 83 ? -10.997 6.473 16.267 1.00 88.31 83 LYS A CA 1
ATOM 724 C C . LYS A 1 83 ? -10.860 7.353 15.021 1.00 88.31 83 LYS A C 1
ATOM 726 O O . LYS A 1 83 ? -11.780 8.089 14.683 1.00 88.31 83 LYS A O 1
ATOM 731 N N . ILE A 1 84 ? -9.686 7.309 14.395 1.00 91.06 84 ILE A N 1
ATOM 732 C CA . ILE A 1 84 ? -9.365 7.966 13.132 1.00 91.06 84 ILE A CA 1
ATOM 733 C C . ILE A 1 84 ? -8.716 6.898 12.263 1.00 91.06 84 ILE A C 1
ATOM 735 O O . ILE A 1 84 ? -7.695 6.340 12.664 1.00 91.06 84 ILE A O 1
ATOM 739 N N . GLU A 1 85 ? -9.293 6.619 11.094 1.00 93.56 85 GLU A N 1
ATOM 740 C CA . GLU A 1 85 ? -8.718 5.651 10.162 1.00 93.56 85 GLU A CA 1
ATOM 741 C C . GLU A 1 85 ? -7.329 6.098 9.700 1.00 93.56 85 GLU A C 1
ATOM 743 O O . GLU A 1 85 ? -7.143 7.220 9.222 1.00 93.56 85 GLU A O 1
ATOM 748 N N . LYS A 1 86 ? -6.357 5.193 9.823 1.00 95.69 86 LYS A N 1
ATOM 749 C CA . LYS A 1 86 ? -4.984 5.375 9.356 1.00 95.69 86 LYS A CA 1
ATOM 750 C C . LYS A 1 86 ? -4.563 4.163 8.545 1.00 95.69 86 LYS A C 1
ATOM 752 O O . LYS A 1 86 ? -4.908 3.033 8.890 1.00 95.69 86 LYS A O 1
ATOM 757 N N . VAL A 1 87 ? -3.808 4.396 7.481 1.00 96.94 87 VAL A N 1
ATOM 758 C CA . VAL A 1 87 ? -3.170 3.337 6.709 1.00 96.94 87 VAL A CA 1
ATOM 759 C C . VAL A 1 87 ? -2.119 2.661 7.588 1.00 96.94 87 VAL A C 1
ATOM 761 O O . VAL A 1 87 ? -1.189 3.302 8.071 1.00 96.94 87 VAL A O 1
ATOM 764 N N . VAL A 1 88 ? -2.281 1.356 7.793 1.00 96.62 88 VAL A N 1
ATOM 765 C CA . VAL A 1 88 ? -1.374 0.505 8.582 1.00 96.62 88 VAL A CA 1
ATOM 766 C C . VAL A 1 88 ? -0.568 -0.457 7.716 1.00 96.62 88 VAL A C 1
ATOM 768 O O . VAL A 1 88 ? 0.373 -1.091 8.186 1.00 96.62 88 VAL A O 1
ATOM 771 N N . GLY A 1 89 ? -0.932 -0.580 6.443 1.00 97.25 89 GLY A N 1
ATOM 772 C CA . GLY A 1 89 ? -0.253 -1.446 5.496 1.00 97.25 89 GLY A CA 1
ATOM 773 C C . GLY A 1 89 ? -0.812 -1.287 4.094 1.00 97.25 89 GLY A C 1
ATOM 774 O O . GLY A 1 89 ? -1.786 -0.574 3.863 1.00 97.25 89 GLY A O 1
ATOM 775 N N . TRP A 1 90 ? -0.207 -1.994 3.154 1.00 98.06 90 TRP A N 1
ATOM 776 C CA . TRP A 1 90 ? -0.698 -2.109 1.791 1.00 98.06 90 TRP A CA 1
ATOM 777 C C . TRP A 1 90 ? -0.417 -3.517 1.268 1.00 98.06 90 TRP A C 1
ATOM 779 O O . TRP A 1 90 ? 0.477 -4.209 1.761 1.00 98.06 90 TRP A O 1
ATOM 789 N N . VAL A 1 91 ? -1.204 -3.959 0.292 1.00 98.06 91 VAL A N 1
ATOM 790 C CA . VAL A 1 91 ? -1.117 -5.302 -0.293 1.00 98.06 91 VAL A CA 1
ATOM 791 C C . VAL A 1 91 ? -1.319 -5.252 -1.801 1.00 98.06 91 VAL A C 1
ATOM 793 O O . VAL A 1 91 ? -2.026 -4.387 -2.315 1.00 98.06 91 VAL A O 1
ATOM 796 N N . ILE A 1 92 ? -0.715 -6.202 -2.513 1.00 98.12 92 ILE A N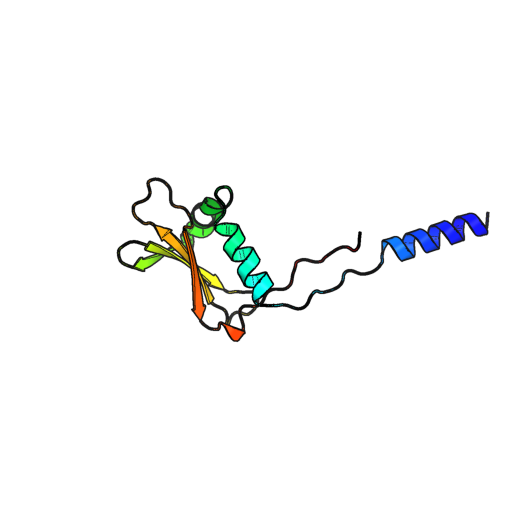 1
ATOM 797 C CA . ILE A 1 92 ? -1.002 -6.450 -3.931 1.00 98.12 92 ILE A CA 1
ATOM 798 C C . ILE A 1 92 ? -2.115 -7.486 -3.992 1.00 98.12 92 ILE A C 1
ATOM 800 O O . ILE A 1 92 ? -1.989 -8.560 -3.407 1.00 98.12 92 ILE A O 1
ATOM 804 N N . LEU A 1 93 ? -3.184 -7.157 -4.705 1.00 97.38 93 LEU A N 1
ATOM 805 C CA . LEU A 1 93 ? -4.343 -8.022 -4.893 1.00 97.38 93 LEU A CA 1
ATOM 806 C C . LEU A 1 93 ? -4.199 -8.878 -6.153 1.00 97.38 93 LEU A C 1
ATOM 808 O O . LEU A 1 93 ? -4.580 -10.046 -6.145 1.00 97.38 93 LEU A O 1
ATOM 812 N N . SER A 1 94 ? -3.622 -8.324 -7.223 1.00 96.94 94 SER A N 1
ATOM 813 C CA . SER A 1 94 ? -3.373 -9.052 -8.471 1.00 96.94 94 SER A CA 1
ATOM 814 C C . SER A 1 94 ? -2.272 -8.404 -9.321 1.00 96.94 94 SER A C 1
ATOM 816 O O . SER A 1 94 ? -1.928 -7.237 -9.136 1.00 96.94 94 SER A O 1
ATOM 818 N N . GLY A 1 95 ? -1.700 -9.194 -10.240 1.00 95.00 95 GLY A N 1
ATOM 819 C CA . GLY A 1 95 ? -0.754 -8.733 -11.265 1.00 95.00 95 GLY A CA 1
ATOM 820 C C . GLY A 1 95 ? 0.544 -8.139 -10.724 1.00 95.00 95 GLY A C 1
ATOM 821 O O . GLY A 1 95 ? 1.004 -7.100 -11.198 1.00 95.00 95 GLY A O 1
ATOM 822 N N . LYS A 1 96 ? 1.147 -8.798 -9.731 1.00 94.88 96 LYS A N 1
ATOM 823 C CA . LYS A 1 96 ? 2.389 -8.374 -9.061 1.00 94.88 96 LYS A CA 1
ATOM 824 C C . LYS A 1 96 ? 3.526 -8.050 -10.035 1.00 94.88 96 LYS A C 1
ATOM 826 O O . LYS A 1 96 ? 4.270 -7.099 -9.815 1.00 94.88 96 LYS A O 1
ATOM 831 N N . GLU A 1 97 ? 3.663 -8.818 -11.106 1.00 95.81 97 GLU A N 1
ATOM 832 C CA . GLU A 1 97 ? 4.661 -8.642 -12.162 1.00 95.81 97 GLU A CA 1
ATOM 833 C C . GLU A 1 97 ? 4.504 -7.326 -12.944 1.00 95.81 97 GLU A C 1
ATOM 835 O O . GLU A 1 97 ? 5.485 -6.817 -13.498 1.00 95.81 97 GLU A O 1
ATOM 840 N N . TYR A 1 98 ? 3.295 -6.758 -12.935 1.00 96.19 98 TYR A N 1
ATOM 841 C CA . TYR A 1 98 ? 2.945 -5.485 -13.563 1.00 96.19 98 TYR A CA 1
ATOM 842 C C . TYR A 1 98 ? 3.003 -4.304 -12.591 1.00 96.19 98 TYR A C 1
ATOM 844 O O . TYR A 1 98 ? 2.939 -3.158 -13.026 1.00 96.19 98 TYR A O 1
ATOM 852 N N . CYS A 1 99 ? 3.149 -4.551 -11.285 1.00 95.75 99 CYS A N 1
ATOM 853 C CA . CYS A 1 99 ? 3.248 -3.503 -10.272 1.00 95.75 99 CYS A CA 1
ATOM 854 C C . CYS A 1 99 ? 4.621 -2.832 -10.309 1.00 95.75 99 CYS A C 1
ATOM 856 O O . CYS A 1 99 ? 5.498 -3.089 -9.487 1.00 95.75 99 CYS A O 1
ATOM 858 N N . LYS A 1 100 ? 4.816 -1.974 -11.301 1.00 94.94 100 LYS A N 1
ATOM 859 C CA . LYS A 1 100 ? 6.019 -1.175 -11.501 1.00 94.94 100 LYS A CA 1
ATOM 860 C C . LYS A 1 100 ? 5.584 0.256 -11.727 1.00 94.94 100 LYS A C 1
ATOM 862 O O . LYS A 1 100 ? 4.548 0.493 -12.337 1.00 94.94 100 LYS A O 1
ATOM 867 N N . GLU A 1 101 ? 6.378 1.191 -11.239 1.00 90.62 101 GLU A N 1
ATOM 868 C CA . GLU A 1 101 ? 6.127 2.600 -11.500 1.00 90.62 101 GLU A CA 1
ATOM 869 C C . GLU A 1 101 ? 7.392 3.290 -11.944 1.00 90.62 101 GLU A C 1
ATOM 871 O O . GLU A 1 101 ? 8.487 3.017 -11.437 1.00 90.62 101 GLU A O 1
ATOM 876 N N . THR A 1 102 ? 7.213 4.219 -12.872 1.00 83.38 102 THR A N 1
ATOM 877 C CA . THR A 1 102 ? 8.262 5.172 -13.198 1.00 83.38 102 THR A CA 1
ATOM 878 C C . THR A 1 102 ? 8.511 6.105 -12.004 1.00 83.38 102 THR A C 1
ATOM 880 O O . THR A 1 102 ? 7.580 6.554 -11.315 1.00 83.38 102 THR A O 1
ATOM 883 N N . PRO A 1 103 ? 9.777 6.420 -11.690 1.00 72.88 103 PRO A N 1
ATOM 884 C CA . PRO A 1 103 ? 10.079 7.587 -10.878 1.00 72.88 103 PRO A CA 1
ATOM 885 C C . PRO A 1 103 ? 9.590 8.799 -11.653 1.00 72.88 103 PRO A C 1
ATOM 887 O O . PRO A 1 103 ? 9.846 8.893 -12.854 1.00 72.88 103 PRO A O 1
ATOM 890 N N . GLY A 1 104 ? 8.918 9.730 -10.975 1.00 62.59 104 GLY A N 1
ATOM 891 C CA . GLY A 1 104 ? 8.622 11.030 -11.572 1.00 62.59 104 GLY A CA 1
ATOM 892 C C . GLY A 1 104 ? 9.886 11.633 -12.195 1.00 62.59 104 GLY A C 1
ATOM 893 O O . GLY A 1 104 ? 11.000 11.329 -11.759 1.00 62.59 104 GLY A O 1
ATOM 894 N N . VAL A 1 105 ? 9.706 12.436 -13.245 1.00 51.56 105 VAL A N 1
ATOM 895 C CA . VAL A 1 105 ? 10.796 12.997 -14.054 1.00 51.56 105 VAL A CA 1
ATOM 896 C C . VAL A 1 105 ? 11.873 13.602 -13.146 1.00 51.56 105 VAL A C 1
ATOM 898 O O . VAL A 1 105 ? 11.628 14.580 -12.446 1.00 51.56 105 VAL A O 1
ATOM 901 N N . GLY A 1 106 ? 13.058 12.989 -13.121 1.00 48.78 106 GLY A N 1
ATOM 902 C CA . GLY A 1 106 ? 14.207 13.535 -12.408 1.00 48.78 106 GLY A CA 1
ATOM 903 C C . GLY A 1 106 ? 14.852 14.624 -13.256 1.00 48.78 106 GLY A C 1
ATOM 904 O O . GLY A 1 106 ? 15.210 14.367 -14.404 1.00 48.78 106 GLY A O 1
ATOM 905 N N . MET A 1 107 ? 14.997 15.826 -12.703 1.00 36.50 107 MET A N 1
ATOM 906 C CA . MET A 1 107 ? 15.853 16.866 -13.274 1.00 36.50 107 MET A CA 1
ATOM 907 C C . MET A 1 107 ? 17.297 16.567 -12.852 1.00 36.50 107 MET A C 1
ATOM 909 O O . MET A 1 107 ? 17.531 16.313 -11.668 1.00 36.50 107 MET A O 1
ATOM 913 N N . TRP A 1 108 ? 18.251 16.551 -13.788 1.00 41.06 108 TRP A N 1
ATOM 914 C CA . TRP A 1 108 ? 19.667 16.595 -13.410 1.00 41.06 108 TRP A CA 1
ATOM 915 C C . TRP A 1 108 ? 19.893 17.923 -12.685 1.00 41.06 108 TRP A C 1
ATOM 917 O O . TRP A 1 108 ? 19.546 18.975 -13.219 1.00 41.06 108 TRP A O 1
ATOM 927 N N . MET A 1 109 ? 20.379 17.859 -11.446 1.00 36.22 109 MET A N 1
ATOM 928 C CA . MET A 1 109 ? 20.964 19.018 -10.769 1.00 36.22 109 MET A CA 1
ATOM 929 C C . MET A 1 109 ? 22.426 19.141 -11.174 1.00 36.22 109 MET A C 1
ATOM 931 O O . MET A 1 109 ? 23.088 18.079 -11.245 1.00 36.22 109 MET A O 1
#

Secondary structure (DSSP, 8-state):
-HHHHHHHHHHHHHHT---B-PPPBHHHHHHHHHHTTSTTTTTHHHHH-GGGEEE-SSSEEEEEEE-SSTT-EEEEEEETT-SS--EEEEEEEE-GGG--BPPP-BPP-

=== Feature glossary ===
Key to the feature types in this record:

Secondary structure (8-state, DSSP). Secondary structure is the local, repeating backbone conformation. DSSP classifies it into eight states by reading the hydrogen-bond network: three helix types (H, G, I), two β types (E, B), two non-regular types (T, S), and unstructured coil (-).

Backbone torsions (φ/ψ). Backbone dihedral angles. Every residue except chain termini has a φ (preceding-C → N → Cα → C) and a ψ (N → Cα → C → next-N). They are reported in degrees following the IUPAC sign convention. Secondary structure is essentially a statement about which (φ, ψ) basin each residue occupies.

Predicted aligned error. Predicted Aligned Error (PAE) is an AlphaFold confidence matrix: entry (i, j) is the expected error in the position of residue j, in ångströms, when the prediction is superimposed on the true structure at residue i. Low PAE within a block of residues means that block is internally rigid and well-predicted; high PAE between two blocks means their relative placement is uncertain even if each block individually is confident.

B-factor. B-factor (Debye–Waller factor) reflects atomic displacement in the crystal lattice. It is an experimental observable (units Å²), not a prediction; low values mean the atom is pinned down, high values mean it moves or is heterogeneous across the crystal.

Secondary structure (3-state, P-SEA). Three-state secondary structure (P-SEA) collapses the eight DSSP classes into helix (a), strand (b), and coil (c). P-SEA assigns these from Cα geometry alone — distances and angles — without requiring backbone oxygens, so it works on any Cα trace.

Sequence. Primary structure: the covalent order of the twenty standard amino acids along the backbone. Two proteins with the same sequence will (almost always) fold to the same structure; two with 30% identity often share a fold but not the details.

pLDDT. pLDDT is the predicted lDDT-Cα score: AlphaFold's confidence that the local environment of each residue (all inter-atomic distances within 15 Å) is correctly placed. It is a per-residue number between 0 and 100, with higher meaning more reliable.

InterPro / GO / CATH / organism. Functional annotations link the protein to curated databases. InterPro entries identify conserved domains and families by matching the sequence against member-database signatures (Pfam, PROSITE, CDD, …). Gene Ontology (GO) terms describe molecular function, biological process, and cellular component in a controlled vocabulary. CATH places the structure in a hierarchical fold classification (Class/Architecture/Topology/Homologous-superfamily). The organism is the source species.

Contact-map, Ramachandran, and PAE plots. Three diagnostic plots accompany the record. The Cα contact map visualizes the tertiary structure as 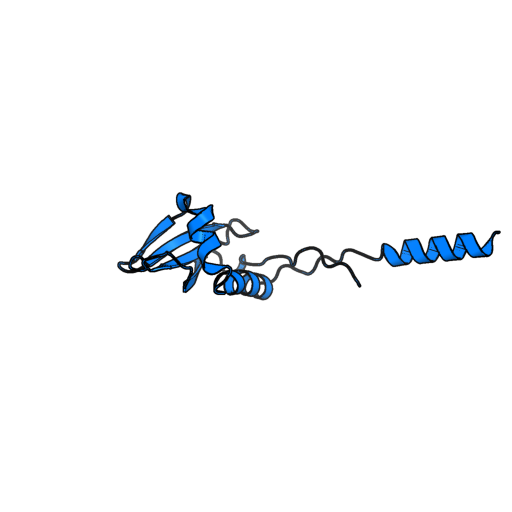a 2D adjacency matrix (8 Å cutoff, sequence-local contacts suppressed). The Ramachandran plot shows the distribution of backbone (φ, ψ) torsions, with points in the α and β basins reflecting secondary structure content. The PAE plot shows AlphaFold's inter-residue confidence as a color matrix.

mmCIF coordinates. The mmCIF table is the protein's shape written out atom by atom. For each backbone N, Cα, C, and carbonyl O, it records an (x, y, z) coordinate triple in Å plus the residue type, chain letter, and residue number.

Radius of gyration, Cα contacts, bounding box. Three whole-structure scalars: the radius of gyration (RMS distance of Cα from centroid, in Å), the count of Cα–Cα contacts (pairs closer than 8 Å and separated by more than four residues in sequence — i.e. tertiary, not local, contacts), and the bounding-box dimensions. Together they distinguish compact globular folds from extended fibres or disordered chains.

Foldseek 3Di. The Foldseek 3Di string encodes local tertiary geometry as a 20-letter alphabet — one character per residue — derived from the relative positions of nearby Cα atoms. Unlike the amino-acid sequence, 3Di is a direct function of the 3D structure, so two proteins with the same fold have similar 3Di strings even at low sequence identity.

Rendered structure images. Six rendered views show the 3D structure from the faces of a cube — i.e. along ±x, ±y, ±z. Rendering representation is drawn randomly per protein from cartoon (secondary-structure ribbons), sticks (backbone bonds), or molecular surface; coloring is either N→C rainbow (blue at the N-terminus through red at the C-terminus) or one color per chain.

Nearest PDB structures. The Foldseek neighbor list gives the closest experimentally determined structures in the PDB, ranked by structural alignment. TM-score near 1 means near-identical fold; near 0.3 means only rough topology match. This is how one finds what a novel AlphaFold prediction most resembles in the solved-structure universe.

Solvent-accessible surface area. SASA measures how much of the protein is reachable by solvent. It is computed by rolling a water-sized probe over the atomic surface and summing the exposed area (Å²). Per-residue SASA distinguishes core (buried, low SASA) from surface (exposed, high SASA) residues; total SASA is a whole-molecule size measure.